Protein AF-A0A381V3Z9-F1 (afdb_monomer_lite)

Organism: NCBI:txid408172

InterPro domains:
  IPR055631 Protein of unknown function DUF7207 [PF23837] (1-84)

Radius of gyration: 12.01 Å; chains: 1; bounding box: 28×26×28 Å

Foldseek 3Di:
DLQVQLVCCVVPVDHPQVVNLVVLVVQCVVQPLNSVVVCVVVHDPVSLQVVLLSCVLVVNDDPPDDDPSNVRHHDPSSNVVNVVD

Secondary structure (DSSP, 8-state):
-HHHHHHHHHHH----HHHHHHHHHHHHHHHGGGHHHHHHHHS-GGGHHHHHHHHHHTT-S-SSS--HHHHSPP-HHHHHHHTT-

pLDDT: mean 87.97, std 4.41, range [74.94, 94.62]

Sequence (85 aa):
YIKRLLKRYQKS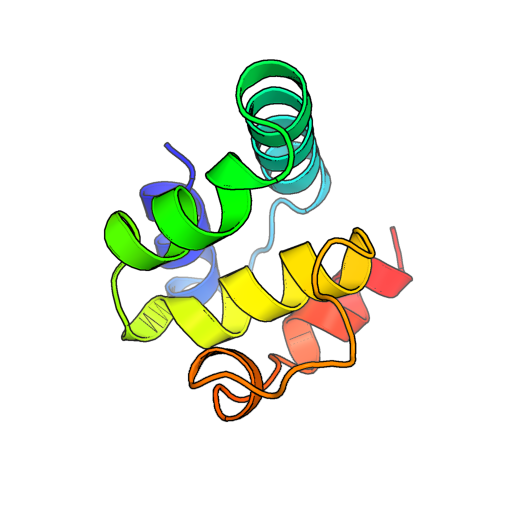GELKSHLLLNHFICIYNVFDDAATPLLFYKIDKELWSVLKTFLLFLGRIPEYPKTAIHDVPVDVECLGILNKV

Structure (mmCIF, N/CA/C/O backbone):
data_AF-A0A381V3Z9-F1
#
_entry.id   AF-A0A381V3Z9-F1
#
loop_
_atom_site.group_PDB
_atom_site.id
_atom_site.type_symbol
_atom_site.label_atom_id
_atom_site.label_alt_id
_atom_site.label_comp_id
_atom_site.label_asym_id
_atom_site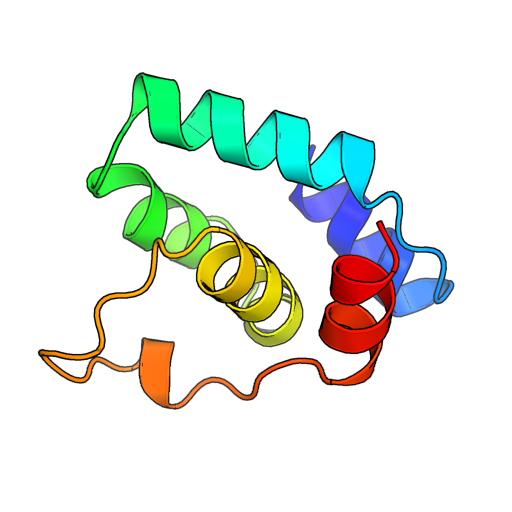.label_entity_id
_atom_site.label_seq_id
_atom_site.pdbx_PDB_ins_code
_atom_site.Cartn_x
_atom_site.Cartn_y
_atom_site.Cartn_z
_atom_site.occupancy
_atom_site.B_iso_or_equiv
_atom_site.auth_seq_id
_atom_site.auth_comp_id
_atom_site.auth_asym_id
_atom_site.auth_atom_id
_atom_site.pdbx_PDB_model_num
ATOM 1 N N . TYR A 1 1 ? 0.478 12.754 2.871 1.00 85.44 1 TYR A N 1
ATOM 2 C CA . TYR A 1 1 ? -0.971 12.629 3.153 1.00 85.44 1 TYR A CA 1
ATOM 3 C C . TYR A 1 1 ? -1.372 11.194 3.502 1.00 85.44 1 TYR A C 1
ATOM 5 O O . TYR A 1 1 ? -1.911 11.002 4.584 1.00 85.44 1 TYR A O 1
ATOM 13 N N . ILE A 1 2 ? -1.024 10.192 2.679 1.00 87.38 2 ILE A N 1
ATOM 14 C CA . ILE A 1 2 ? -1.278 8.753 2.936 1.00 87.38 2 ILE A CA 1
ATOM 15 C C . ILE A 1 2 ? -0.912 8.333 4.367 1.00 87.38 2 ILE A C 1
ATOM 17 O O . ILE A 1 2 ? -1.759 7.823 5.089 1.00 87.38 2 ILE A O 1
ATOM 21 N N . LYS A 1 3 ? 0.302 8.663 4.830 1.00 88.06 3 LYS A N 1
ATOM 22 C CA . LYS A 1 3 ? 0.765 8.392 6.205 1.00 88.06 3 LYS A CA 1
ATOM 23 C C . LYS A 1 3 ? -0.224 8.850 7.289 1.00 88.06 3 LYS A C 1
ATOM 25 O O . LYS A 1 3 ? -0.442 8.143 8.264 1.00 88.06 3 LYS A O 1
ATOM 30 N N . ARG A 1 4 ? -0.848 10.019 7.116 1.00 89.31 4 ARG A N 1
ATOM 31 C CA . ARG A 1 4 ? -1.833 10.564 8.063 1.00 89.31 4 ARG A CA 1
ATOM 32 C C . ARG A 1 4 ? -3.138 9.767 8.049 1.00 89.31 4 ARG A C 1
ATOM 34 O O . ARG A 1 4 ? -3.708 9.544 9.109 1.00 89.31 4 ARG A O 1
ATOM 41 N N . LEU A 1 5 ? -3.598 9.346 6.871 1.00 89.56 5 LEU A N 1
ATOM 42 C CA . LEU A 1 5 ? -4.800 8.521 6.735 1.00 89.56 5 LEU A CA 1
ATOM 43 C C . LEU A 1 5 ? -4.599 7.126 7.331 1.00 89.56 5 LEU A C 1
ATOM 45 O O . LEU A 1 5 ? -5.447 6.676 8.090 1.00 89.56 5 LEU A O 1
ATOM 49 N N . LEU A 1 6 ? -3.454 6.491 7.062 1.00 88.38 6 LEU A N 1
ATOM 50 C CA . LEU A 1 6 ? -3.118 5.187 7.638 1.00 88.38 6 LEU A CA 1
ATOM 51 C C . LEU A 1 6 ? -3.042 5.249 9.173 1.00 88.38 6 LEU A C 1
ATOM 53 O O . LEU A 1 6 ? -3.625 4.407 9.847 1.00 88.38 6 LEU A O 1
ATOM 57 N N . LYS A 1 7 ? -2.421 6.294 9.745 1.00 89.69 7 LYS A N 1
ATOM 58 C CA . LYS A 1 7 ? -2.417 6.499 11.209 1.00 89.69 7 LYS A CA 1
ATOM 59 C C . LYS A 1 7 ? -3.811 6.736 11.782 1.00 89.69 7 LYS A C 1
ATOM 61 O O . LYS A 1 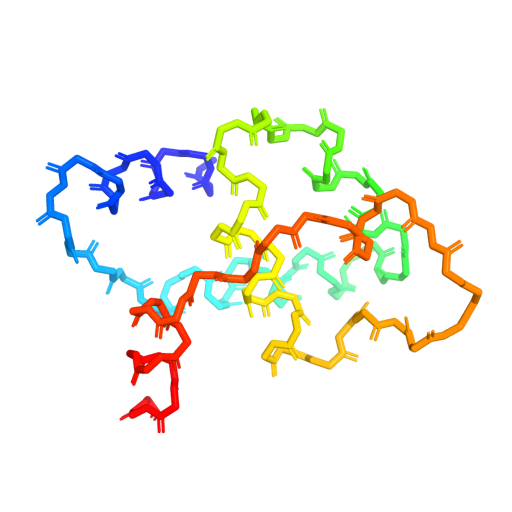7 ? -4.081 6.330 12.906 1.00 89.69 7 LYS A O 1
ATOM 66 N N . ARG A 1 8 ? -4.697 7.410 11.042 1.00 89.69 8 ARG A N 1
ATOM 67 C CA . ARG A 1 8 ? -6.090 7.582 11.466 1.00 89.69 8 ARG A CA 1
ATOM 68 C C . ARG A 1 8 ? -6.814 6.237 11.497 1.00 89.69 8 ARG A C 1
ATOM 70 O O . ARG A 1 8 ? -7.470 5.967 12.495 1.00 89.69 8 ARG A O 1
ATOM 77 N N . TYR A 1 9 ? -6.658 5.406 10.468 1.00 88.31 9 TYR A N 1
ATOM 78 C CA . TYR A 1 9 ? -7.228 4.056 10.453 1.00 88.31 9 TYR A CA 1
ATOM 79 C C . TYR A 1 9 ? -6.751 3.243 11.662 1.00 88.31 9 TYR A C 1
ATOM 81 O O . TYR A 1 9 ? -7.575 2.780 12.436 1.00 88.31 9 TYR A O 1
ATOM 89 N N . GLN A 1 10 ? -5.442 3.212 11.926 1.00 85.81 10 GLN A N 1
ATOM 90 C CA . GLN A 1 10 ? -4.889 2.491 13.078 1.00 85.81 10 GLN A CA 1
ATOM 91 C C . GLN A 1 10 ? -5.448 2.971 14.433 1.00 85.81 10 GLN A C 1
ATOM 93 O O . GLN A 1 10 ? -5.558 2.187 15.368 1.00 85.81 10 GLN A O 1
ATOM 98 N N . LYS A 1 11 ? -5.793 4.260 14.561 1.00 87.50 11 LYS A N 1
ATOM 99 C CA . LYS A 1 11 ? -6.334 4.835 15.805 1.00 87.50 11 LYS A CA 1
ATOM 100 C C . LYS A 1 11 ? -7.850 4.728 15.954 1.00 87.50 11 LYS A C 1
ATOM 102 O O . LYS A 1 11 ? -8.331 4.707 17.078 1.00 87.50 11 LYS A O 1
ATOM 107 N N . SER A 1 12 ? -8.594 4.781 14.852 1.00 86.19 12 SER A N 1
ATOM 108 C CA . SER A 1 12 ? -10.060 4.926 14.867 1.00 86.19 12 SER A CA 1
ATOM 109 C C . SER A 1 12 ? -10.813 3.745 14.260 1.00 86.19 12 SER A C 1
ATOM 111 O O . SER A 1 12 ? -12.028 3.694 14.387 1.00 86.19 12 SER A O 1
ATOM 113 N N . GLY A 1 13 ? -10.130 2.833 13.562 1.00 82.56 13 GLY A N 1
ATOM 114 C CA . GLY A 1 13 ? -10.747 1.761 12.774 1.00 82.56 13 GLY A CA 1
ATOM 115 C C . GLY A 1 13 ? -11.433 2.239 11.486 1.00 82.56 13 GLY A C 1
ATOM 116 O O . GLY A 1 13 ? -11.758 1.435 10.619 1.00 82.56 13 GLY A O 1
ATOM 117 N N . GLU A 1 14 ? -11.625 3.550 11.298 1.00 84.56 14 GLU A N 1
ATOM 118 C CA . GLU A 1 14 ? -12.269 4.097 10.103 1.00 84.56 14 GLU A CA 1
ATOM 119 C C . GLU A 1 14 ? -11.308 4.149 8.909 1.00 84.56 14 GLU A C 1
ATOM 121 O O . GLU A 1 14 ? -10.382 4.972 8.852 1.00 84.56 14 GLU A O 1
ATOM 126 N N . LEU A 1 15 ? -11.569 3.311 7.905 1.00 86.56 15 LEU A N 1
ATOM 127 C CA . LEU A 1 15 ? -10.814 3.285 6.658 1.00 86.56 15 LEU A CA 1
ATOM 128 C C . LEU A 1 15 ? -11.511 4.112 5.568 1.00 86.56 15 LEU A C 1
ATOM 130 O O . LEU A 1 15 ? -12.596 3.776 5.104 1.00 86.56 15 LEU A O 1
ATOM 134 N N . LYS A 1 16 ? -10.849 5.166 5.077 1.00 88.44 16 LYS A N 1
ATOM 135 C CA . LYS A 1 16 ? -11.275 5.884 3.859 1.00 88.44 16 LYS A CA 1
ATOM 136 C C . LYS A 1 16 ? -10.693 5.211 2.613 1.00 88.44 16 LYS A C 1
ATOM 138 O O . LYS A 1 16 ? -9.792 5.767 1.981 1.00 88.44 16 LYS A O 1
ATOM 143 N N . SER A 1 17 ? -11.189 4.014 2.298 1.00 89.06 17 SER A N 1
ATOM 144 C CA . SER A 1 17 ? -10.691 3.131 1.229 1.00 89.06 17 SER A CA 1
ATOM 145 C C . SER A 1 17 ? -10.558 3.840 -0.123 1.00 89.06 17 SER A C 1
ATOM 147 O O . SER A 1 17 ? -9.448 3.924 -0.639 1.00 89.06 17 SER A O 1
ATOM 149 N N . HIS A 1 18 ? -11.632 4.441 -0.648 1.00 90.00 18 HIS A N 1
ATOM 150 C CA . HIS A 1 18 ? -11.617 5.148 -1.941 1.00 90.00 18 HIS A CA 1
ATOM 151 C C . HIS A 1 18 ? -10.546 6.243 -2.017 1.00 90.00 18 HIS A C 1
ATOM 153 O O . HIS A 1 18 ? -9.838 6.372 -3.014 1.00 90.00 18 HIS A O 1
ATOM 159 N N . LEU A 1 19 ? -10.401 7.033 -0.948 1.00 91.62 19 LEU A N 1
ATOM 160 C CA . LEU A 1 19 ? -9.438 8.132 -0.913 1.00 91.62 19 LEU A CA 1
ATOM 161 C C . LEU A 1 19 ? -8.001 7.594 -0.932 1.00 91.62 19 LEU A C 1
ATOM 163 O O . LEU A 1 19 ? -7.159 8.107 -1.665 1.00 91.62 19 LEU A O 1
ATOM 167 N N . LEU A 1 20 ? -7.725 6.544 -0.150 1.00 91.69 20 LEU A N 1
ATOM 168 C CA . LEU A 1 20 ? -6.425 5.872 -0.135 1.00 91.69 20 LEU A CA 1
ATOM 169 C C . LEU A 1 20 ? -6.107 5.212 -1.480 1.00 91.69 20 LEU A C 1
ATOM 171 O O . LEU A 1 20 ? -5.012 5.429 -1.993 1.00 91.69 20 LEU A O 1
ATOM 175 N N . LEU A 1 21 ? -7.058 4.480 -2.067 1.00 91.88 21 LEU A N 1
ATOM 176 C CA . LEU A 1 21 ? -6.908 3.846 -3.378 1.00 91.88 21 LEU A CA 1
ATOM 177 C C . LEU A 1 21 ? -6.553 4.875 -4.450 1.00 91.88 21 LEU A C 1
ATOM 179 O O . LEU A 1 21 ? -5.551 4.699 -5.135 1.00 91.88 21 LEU A O 1
ATOM 183 N N . ASN A 1 22 ? -7.280 5.993 -4.522 1.00 92.69 22 ASN A N 1
ATOM 184 C CA . ASN A 1 22 ? -6.969 7.065 -5.470 1.00 92.69 22 ASN A CA 1
ATOM 185 C C . ASN A 1 22 ? -5.547 7.604 -5.287 1.00 92.69 22 ASN A C 1
ATOM 187 O O . ASN A 1 22 ? -4.827 7.804 -6.263 1.00 92.69 22 ASN A O 1
ATOM 191 N N . HIS A 1 23 ? -5.108 7.814 -4.043 1.00 92.50 23 HIS A N 1
ATOM 192 C CA . HIS A 1 23 ? -3.740 8.255 -3.791 1.00 92.50 23 HIS A CA 1
ATOM 193 C C . HIS A 1 23 ? -2.698 7.225 -4.235 1.00 92.50 23 HIS A C 1
ATOM 195 O O . HIS A 1 23 ? -1.693 7.619 -4.821 1.00 92.50 23 HIS A O 1
ATOM 201 N N . PHE A 1 24 ? -2.918 5.935 -3.971 1.00 92.69 24 PHE A N 1
ATOM 202 C CA . PHE A 1 24 ? -2.007 4.887 -4.425 1.00 92.69 24 PHE A CA 1
ATOM 203 C C . PHE A 1 24 ? -1.974 4.802 -5.950 1.00 92.69 24 PHE A C 1
ATOM 205 O O . PHE A 1 24 ? -0.887 4.844 -6.514 1.00 92.69 24 PHE A O 1
ATOM 212 N N . ILE A 1 25 ? -3.129 4.785 -6.617 1.00 91.88 25 ILE A N 1
ATOM 213 C CA . ILE A 1 25 ? -3.226 4.744 -8.083 1.00 91.88 25 ILE A CA 1
ATOM 214 C C . ILE A 1 25 ? -2.471 5.919 -8.710 1.00 91.88 25 ILE A C 1
ATOM 216 O O . ILE A 1 25 ? -1.658 5.704 -9.600 1.00 91.88 25 ILE A O 1
ATOM 220 N N . CYS A 1 26 ? -2.648 7.147 -8.212 1.00 93.56 26 CYS A N 1
ATOM 221 C CA . CYS A 1 26 ? -1.897 8.298 -8.721 1.00 93.56 26 CYS A CA 1
ATOM 222 C C . CYS A 1 26 ? -0.379 8.139 -8.554 1.00 93.56 26 CYS A C 1
ATOM 224 O O . CYS A 1 26 ? 0.372 8.531 -9.440 1.00 93.56 26 CYS A O 1
ATOM 226 N N . ILE A 1 27 ? 0.087 7.570 -7.438 1.00 92.44 27 ILE A N 1
ATOM 227 C CA . ILE A 1 27 ? 1.521 7.331 -7.220 1.00 92.44 27 ILE A CA 1
ATOM 228 C C . ILE A 1 27 ? 2.035 6.260 -8.185 1.00 92.44 27 ILE A C 1
ATOM 230 O O . ILE A 1 27 ? 3.074 6.471 -8.805 1.00 92.44 27 ILE A O 1
ATOM 234 N N . TYR A 1 28 ? 1.307 5.155 -8.356 1.00 93.31 28 TYR A N 1
ATOM 235 C CA . TYR A 1 28 ? 1.669 4.112 -9.320 1.00 93.31 28 TYR A CA 1
ATOM 236 C C . TYR A 1 28 ? 1.616 4.615 -10.762 1.00 93.31 28 TYR A C 1
ATOM 238 O O . TYR A 1 28 ? 2.460 4.244 -11.557 1.00 93.31 28 TYR A O 1
ATOM 246 N N . ASN A 1 29 ? 0.712 5.525 -11.110 1.00 93.06 29 ASN A N 1
ATOM 247 C CA . ASN A 1 29 ? 0.684 6.091 -12.459 1.00 93.06 29 ASN A CA 1
ATOM 248 C C . ASN A 1 29 ? 1.898 6.988 -12.759 1.00 93.06 29 ASN A C 1
ATOM 250 O O . ASN A 1 29 ? 2.235 7.175 -13.922 1.00 93.06 29 ASN A O 1
ATOM 254 N N . VAL A 1 30 ? 2.542 7.563 -11.735 1.00 94.62 30 VAL A N 1
ATOM 255 C CA . VAL A 1 30 ? 3.712 8.444 -11.906 1.00 94.62 30 VAL A CA 1
ATOM 256 C C . VAL A 1 30 ? 5.030 7.679 -11.788 1.00 94.62 30 VAL A C 1
ATOM 258 O O . VAL A 1 30 ? 5.970 7.968 -12.521 1.00 94.62 30 VAL A O 1
ATOM 261 N N . PHE A 1 31 ? 5.120 6.738 -10.847 1.00 91.94 31 PHE A N 1
ATOM 262 C CA . PHE A 1 31 ? 6.366 6.037 -10.511 1.00 91.94 31 PHE A CA 1
ATOM 263 C C . PHE A 1 31 ? 6.382 4.562 -10.924 1.00 91.94 31 PHE A C 1
ATOM 265 O O . PHE A 1 31 ? 7.428 3.928 -10.823 1.00 91.94 31 PHE A O 1
ATOM 272 N N . ASP A 1 32 ? 5.242 4.021 -11.348 1.00 89.62 32 ASP A N 1
ATOM 273 C CA . ASP A 1 32 ? 5.041 2.622 -11.729 1.00 89.62 32 ASP A CA 1
ATOM 274 C C . ASP A 1 32 ? 5.678 1.642 -10.730 1.00 89.62 32 ASP A C 1
ATOM 276 O O . ASP A 1 32 ? 5.434 1.757 -9.524 1.00 89.62 32 ASP A O 1
ATOM 280 N N . ASP A 1 33 ? 6.528 0.720 -11.177 1.00 86.25 33 ASP A N 1
ATOM 281 C CA . ASP A 1 33 ? 7.176 -0.276 -10.317 1.00 86.25 33 ASP A CA 1
ATOM 282 C C . ASP A 1 33 ? 8.070 0.335 -9.225 1.00 86.25 33 ASP A C 1
ATOM 284 O O . ASP A 1 33 ? 8.252 -0.255 -8.153 1.00 86.25 33 ASP A O 1
ATOM 288 N N . ALA A 1 34 ? 8.580 1.554 -9.430 1.00 88.88 34 ALA A N 1
ATOM 289 C CA . ALA A 1 34 ? 9.370 2.258 -8.423 1.00 88.88 34 ALA A CA 1
ATOM 290 C C . ALA A 1 34 ? 8.514 2.795 -7.258 1.00 88.88 34 ALA A C 1
ATOM 292 O O . ALA A 1 34 ? 9.057 3.142 -6.203 1.00 88.88 34 ALA A O 1
ATOM 293 N N . ALA A 1 35 ? 7.183 2.833 -7.395 1.00 91.88 35 ALA A N 1
ATOM 294 C CA . ALA A 1 35 ? 6.280 3.262 -6.329 1.00 91.88 35 ALA A CA 1
ATOM 295 C C . ALA A 1 35 ? 6.351 2.342 -5.103 1.00 91.88 35 ALA A C 1
ATOM 297 O O . ALA A 1 35 ? 6.370 2.828 -3.972 1.00 91.88 35 ALA A O 1
ATOM 298 N N . THR A 1 36 ? 6.421 1.023 -5.308 1.00 89.38 36 THR A N 1
ATOM 299 C CA . THR A 1 36 ? 6.438 0.028 -4.2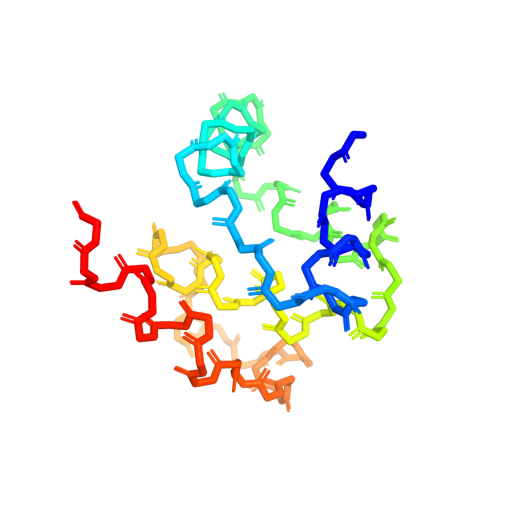25 1.00 89.38 36 THR A CA 1
ATOM 300 C C . THR A 1 36 ? 7.592 0.268 -3.238 1.00 89.38 36 THR A C 1
ATOM 302 O O . THR A 1 36 ? 7.314 0.541 -2.065 1.00 89.38 36 THR A O 1
ATOM 305 N N . PRO A 1 37 ? 8.878 0.244 -3.651 1.00 89.19 37 PRO A N 1
ATOM 306 C CA . PRO A 1 37 ? 9.988 0.491 -2.730 1.00 89.19 37 PRO A CA 1
ATOM 307 C C . PRO A 1 37 ? 9.949 1.904 -2.130 1.00 89.19 37 PRO A C 1
ATOM 309 O O . PRO A 1 37 ? 10.264 2.074 -0.952 1.00 89.19 37 PRO A O 1
ATOM 312 N N . LEU A 1 38 ? 9.499 2.911 -2.889 1.00 90.75 38 LEU A N 1
ATOM 313 C CA . LEU A 1 38 ? 9.348 4.281 -2.395 1.00 90.75 38 LEU A CA 1
ATOM 314 C C . LEU A 1 38 ? 8.334 4.370 -1.244 1.00 90.75 38 LEU A C 1
ATOM 316 O O . LEU A 1 38 ? 8.594 5.034 -0.238 1.00 90.75 38 LEU A O 1
ATOM 320 N N . LEU A 1 39 ? 7.186 3.701 -1.373 1.00 90.94 39 LEU A N 1
ATOM 321 C CA . LEU A 1 39 ? 6.145 3.675 -0.349 1.00 90.94 39 LEU A CA 1
ATOM 322 C C . LEU A 1 39 ? 6.644 2.986 0.923 1.00 90.94 39 LEU A C 1
ATOM 324 O O . LEU A 1 39 ? 6.494 3.551 2.007 1.00 90.94 39 LEU A O 1
ATOM 328 N N . PHE A 1 40 ? 7.300 1.829 0.805 1.00 88.81 40 PHE A N 1
ATOM 329 C CA . PHE A 1 40 ? 7.873 1.131 1.963 1.00 88.81 40 PHE A CA 1
ATOM 330 C C . PHE A 1 40 ? 8.994 1.925 2.639 1.00 88.81 40 PHE A C 1
ATOM 332 O O . PHE A 1 40 ? 9.096 1.910 3.864 1.00 88.81 40 PHE A O 1
ATOM 339 N N . TYR A 1 41 ? 9.791 2.675 1.875 1.00 90.19 41 TYR A N 1
ATOM 340 C CA . TYR A 1 41 ? 10.827 3.544 2.430 1.00 90.19 41 TYR A CA 1
ATOM 341 C C . TYR A 1 41 ? 10.252 4.770 3.161 1.00 90.19 41 TYR A C 1
ATOM 343 O O . TYR A 1 41 ? 10.783 5.200 4.183 1.00 90.19 41 TYR A O 1
ATOM 351 N N . LYS A 1 42 ? 9.166 5.364 2.648 1.00 89.88 42 LYS A N 1
ATOM 352 C CA . LYS A 1 42 ? 8.573 6.596 3.203 1.00 89.88 42 LYS A CA 1
ATOM 353 C C . LYS A 1 42 ? 7.589 6.354 4.354 1.00 89.88 42 LYS A C 1
ATOM 355 O O . LYS A 1 42 ? 7.326 7.282 5.128 1.00 89.88 42 LYS A O 1
ATOM 360 N N . ILE A 1 43 ? 6.989 5.168 4.440 1.00 91.06 43 ILE A N 1
ATOM 361 C CA . ILE A 1 43 ? 5.987 4.815 5.452 1.00 91.06 43 ILE A CA 1
ATOM 362 C C . ILE A 1 43 ? 6.651 4.114 6.645 1.00 91.06 43 ILE A C 1
ATOM 364 O O . ILE A 1 43 ? 7.574 3.322 6.484 1.00 91.06 43 ILE A O 1
ATOM 368 N N . ASP A 1 44 ? 6.164 4.408 7.855 1.00 90.50 44 ASP A N 1
ATOM 369 C CA . ASP A 1 44 ? 6.666 3.799 9.093 1.00 90.50 44 ASP A CA 1
ATOM 370 C C . ASP A 1 44 ? 6.355 2.291 9.125 1.00 90.50 44 ASP A C 1
ATOM 372 O O . ASP A 1 44 ? 5.276 1.877 8.694 1.00 90.50 44 ASP A O 1
ATOM 376 N N . LYS A 1 45 ? 7.260 1.487 9.703 1.00 87.94 45 LYS A N 1
ATOM 377 C CA . LYS A 1 45 ? 7.142 0.016 9.782 1.00 87.94 45 LYS A CA 1
ATOM 378 C C . LYS A 1 45 ? 5.828 -0.472 10.395 1.00 87.94 45 LYS A C 1
ATOM 380 O O . LYS A 1 45 ? 5.274 -1.469 9.950 1.00 87.94 45 LYS A O 1
ATOM 385 N N . GLU A 1 46 ? 5.297 0.262 11.367 1.00 88.88 46 GLU A N 1
ATOM 386 C CA . GLU A 1 46 ? 4.020 -0.038 12.034 1.00 88.88 46 GLU A CA 1
ATOM 387 C C . GLU A 1 46 ? 2.823 -0.048 11.070 1.00 88.88 46 GLU A C 1
ATOM 389 O O . GLU A 1 46 ? 1.828 -0.723 11.312 1.00 88.88 46 GLU A O 1
ATOM 394 N N . LEU A 1 47 ? 2.916 0.690 9.961 1.00 90.25 47 LEU A N 1
ATOM 395 C CA . LEU A 1 47 ? 1.852 0.830 8.966 1.00 90.25 47 LEU A CA 1
ATOM 396 C C . LEU A 1 47 ? 2.090 -0.045 7.731 1.00 90.25 47 LEU A C 1
ATOM 398 O O . LEU A 1 47 ? 1.297 0.001 6.789 1.00 90.25 47 LEU A O 1
ATOM 402 N N . TRP A 1 48 ? 3.174 -0.826 7.707 1.00 91.75 48 TRP A N 1
ATOM 403 C CA . TRP A 1 48 ? 3.509 -1.678 6.569 1.00 91.75 48 TRP A CA 1
ATOM 404 C C . TRP A 1 48 ? 2.472 -2.773 6.341 1.00 91.75 48 TRP A C 1
ATOM 406 O O . TRP A 1 48 ? 2.203 -3.086 5.188 1.00 91.75 48 TRP A O 1
ATOM 416 N N . SER A 1 49 ? 1.851 -3.297 7.401 1.00 91.31 49 SER A N 1
ATOM 417 C CA . SER A 1 49 ? 0.774 -4.292 7.289 1.00 91.31 49 SER A CA 1
ATOM 418 C C . SER A 1 49 ? -0.416 -3.747 6.488 1.00 91.31 49 SER A C 1
ATOM 420 O O . SER A 1 49 ? -0.827 -4.311 5.468 1.00 91.31 49 SER A O 1
ATOM 422 N N . VAL A 1 50 ? -0.894 -2.557 6.865 1.00 91.69 50 VAL A N 1
ATOM 423 C CA . VAL A 1 50 ? -1.995 -1.882 6.168 1.00 91.69 50 VAL A CA 1
ATOM 424 C C . VAL A 1 50 ? -1.587 -1.527 4.739 1.00 91.69 50 VAL A C 1
ATOM 426 O O . VAL A 1 50 ? -2.317 -1.827 3.800 1.00 91.69 50 VAL A O 1
ATOM 429 N N . LEU A 1 51 ? -0.399 -0.940 4.549 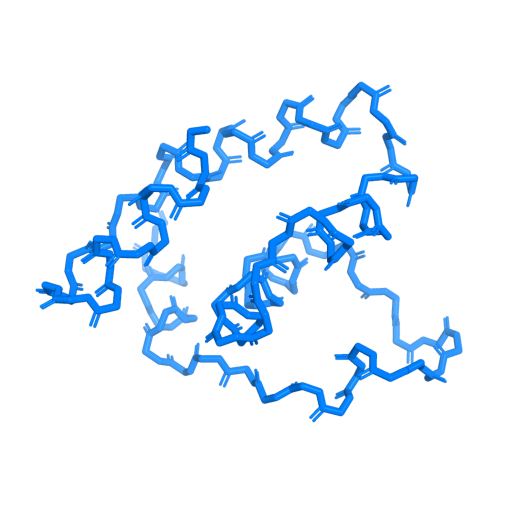1.00 91.94 51 LEU A N 1
ATOM 430 C CA . LEU A 1 51 ? 0.120 -0.589 3.225 1.00 91.94 51 LEU A CA 1
ATOM 431 C C . LEU A 1 51 ? 0.192 -1.812 2.304 1.00 91.94 51 LEU A C 1
ATOM 433 O O . LEU A 1 51 ? -0.334 -1.765 1.196 1.00 91.94 51 LEU A O 1
ATOM 437 N N . LYS A 1 52 ? 0.801 -2.909 2.768 1.00 91.06 52 LYS A N 1
ATOM 438 C CA . LYS A 1 52 ? 0.917 -4.160 2.014 1.00 91.06 52 LYS A CA 1
ATOM 439 C C . LYS A 1 52 ? -0.448 -4.655 1.561 1.00 91.06 52 LYS A C 1
ATOM 441 O O . LYS A 1 52 ? -0.580 -5.081 0.422 1.00 91.06 52 LYS A O 1
ATOM 446 N N . THR A 1 53 ? -1.453 -4.555 2.423 1.00 92.38 53 THR A N 1
ATOM 447 C CA . THR A 1 53 ? -2.825 -4.969 2.116 1.00 92.38 53 THR A CA 1
ATOM 448 C C . THR A 1 53 ? -3.403 -4.199 0.927 1.00 92.38 53 THR A C 1
ATOM 450 O O . THR A 1 53 ? -3.949 -4.808 0.013 1.00 92.38 53 THR A O 1
ATOM 453 N N . PHE A 1 54 ? -3.207 -2.877 0.875 1.00 91.56 54 PHE A N 1
ATOM 454 C CA . PHE A 1 54 ? -3.613 -2.066 -0.279 1.00 91.56 54 PHE A CA 1
ATOM 455 C C . PHE A 1 54 ? -2.866 -2.447 -1.558 1.00 91.56 54 PHE A C 1
ATOM 457 O O . PHE A 1 54 ? -3.468 -2.525 -2.624 1.00 91.56 54 PHE A O 1
ATOM 464 N N . LEU A 1 55 ? -1.555 -2.674 -1.468 1.00 90.75 55 LEU A N 1
ATOM 465 C CA . LEU A 1 55 ? -0.746 -3.029 -2.636 1.00 90.75 55 LEU A CA 1
ATOM 466 C C . LEU A 1 55 ? -1.077 -4.427 -3.164 1.00 90.75 55 LEU A C 1
ATOM 468 O O . LEU A 1 55 ? -1.095 -4.631 -4.376 1.00 90.75 55 LEU A O 1
ATOM 472 N N . LEU A 1 56 ? -1.370 -5.363 -2.259 1.00 90.06 56 LEU A N 1
ATOM 473 C CA . LEU A 1 56 ? -1.859 -6.697 -2.585 1.00 90.06 56 LEU A CA 1
ATOM 474 C C . LEU A 1 56 ? -3.215 -6.613 -3.292 1.00 90.06 56 LEU A C 1
ATOM 476 O O . LEU A 1 56 ? -3.381 -7.211 -4.347 1.00 90.06 56 LEU A O 1
ATOM 480 N N . PHE A 1 57 ? -4.146 -5.816 -2.757 1.00 90.94 57 PHE A N 1
ATOM 481 C CA . PHE A 1 57 ? -5.453 -5.577 -3.373 1.00 90.94 57 PHE A CA 1
ATOM 482 C C . PHE A 1 57 ? -5.339 -4.963 -4.779 1.00 90.94 57 PHE A C 1
ATOM 484 O O . PHE A 1 57 ? -6.078 -5.336 -5.680 1.00 90.94 57 PHE A O 1
ATOM 491 N N . LEU A 1 58 ? -4.377 -4.060 -4.994 1.00 89.44 58 LEU A N 1
ATOM 492 C CA . LEU A 1 58 ? -4.099 -3.464 -6.306 1.00 89.44 58 LEU A CA 1
ATOM 493 C C . LEU A 1 58 ? -3.323 -4.389 -7.265 1.00 89.44 58 LEU A C 1
ATOM 495 O O . LEU A 1 58 ? -3.035 -3.976 -8.387 1.00 89.44 58 LEU A O 1
ATOM 499 N N . GLY A 1 59 ? -2.933 -5.595 -6.838 1.00 88.12 59 GLY A N 1
ATOM 500 C CA . GLY A 1 59 ? -2.138 -6.520 -7.653 1.00 88.12 59 GLY A CA 1
ATOM 501 C C . GLY A 1 59 ? -0.716 -6.026 -7.948 1.00 88.12 59 GLY A C 1
ATOM 502 O O . GLY A 1 59 ? -0.132 -6.395 -8.960 1.00 88.12 59 GLY A O 1
ATOM 503 N N . ARG A 1 60 ? -0.152 -5.161 -7.092 1.00 87.00 60 ARG A N 1
ATOM 504 C CA . ARG A 1 60 ? 1.172 -4.532 -7.289 1.00 87.00 60 ARG A CA 1
ATOM 505 C C . ARG A 1 60 ? 2.312 -5.224 -6.539 1.00 87.00 60 ARG A C 1
ATOM 507 O O . ARG A 1 60 ? 3.444 -4.746 -6.570 1.00 87.00 60 ARG A O 1
ATOM 514 N N . ILE A 1 61 ? 2.028 -6.329 -5.849 1.00 83.12 61 ILE A N 1
ATOM 515 C CA . ILE A 1 61 ? 3.043 -7.165 -5.199 1.00 83.12 61 ILE A CA 1
ATOM 516 C C . ILE A 1 61 ? 3.247 -8.415 -6.063 1.00 83.12 61 ILE A C 1
ATOM 518 O O . ILE A 1 61 ? 2.321 -9.220 -6.153 1.00 83.12 61 ILE A O 1
ATOM 522 N N . PRO A 1 62 ? 4.423 -8.593 -6.692 1.00 76.62 62 PRO A N 1
ATOM 523 C CA . PRO A 1 62 ? 4.718 -9.812 -7.434 1.00 76.62 62 PRO A CA 1
ATOM 524 C C . PRO A 1 62 ? 4.888 -10.985 -6.462 1.00 76.62 62 PRO A C 1
ATOM 526 O O . PRO A 1 62 ? 5.462 -10.802 -5.395 1.00 76.62 62 PRO A O 1
ATOM 529 N N . GLU A 1 63 ? 4.439 -12.188 -6.828 1.00 74.94 63 GLU A N 1
ATOM 530 C CA . GLU A 1 63 ? 4.610 -13.391 -5.988 1.00 74.94 63 GLU A CA 1
ATOM 531 C C . GLU A 1 63 ? 6.085 -13.807 -5.836 1.00 74.94 63 GLU A C 1
ATOM 533 O O . GLU A 1 63 ? 6.467 -14.449 -4.853 1.00 74.94 63 GLU A O 1
ATOM 538 N N . TYR A 1 64 ? 6.916 -13.436 -6.816 1.00 76.69 64 TYR A N 1
ATOM 539 C CA . TYR A 1 64 ? 8.338 -13.751 -6.879 1.00 76.69 64 TYR A CA 1
ATOM 540 C C . TYR A 1 64 ? 9.147 -12.593 -7.491 1.00 76.69 64 TYR A C 1
ATOM 542 O O . TYR A 1 64 ? 8.658 -11.929 -8.405 1.00 76.69 64 TYR A O 1
ATOM 550 N N . PRO A 1 65 ? 10.404 -12.375 -7.057 1.00 80.81 65 PRO A N 1
ATOM 551 C CA . PRO A 1 65 ? 11.097 -13.067 -5.969 1.00 80.81 65 PRO A CA 1
ATOM 552 C C . PRO A 1 65 ? 10.584 -12.638 -4.586 1.00 80.81 65 PRO A C 1
ATOM 554 O O . PRO A 1 65 ? 10.220 -11.482 -4.366 1.00 80.81 65 PRO A O 1
ATOM 557 N N . LYS A 1 66 ? 10.606 -13.571 -3.627 1.00 75.75 66 LYS A N 1
ATOM 558 C CA . LYS A 1 66 ? 10.252 -13.265 -2.238 1.00 75.75 66 LYS A CA 1
ATOM 559 C C . LYS A 1 66 ? 11.268 -12.286 -1.655 1.00 75.75 66 LYS A C 1
ATOM 561 O O . LYS A 1 66 ? 12.465 -12.551 -1.608 1.00 75.75 66 LYS A O 1
ATOM 566 N N . THR A 1 67 ? 10.764 -11.147 -1.212 1.00 80.88 67 THR A N 1
ATOM 567 C CA . THR A 1 67 ? 11.512 -10.081 -0.532 1.00 80.88 67 THR A CA 1
ATOM 568 C C . THR A 1 67 ? 11.000 -9.915 0.894 1.00 80.88 67 THR A C 1
ATOM 570 O O . THR A 1 67 ? 9.931 -10.421 1.218 1.00 80.88 67 THR A O 1
ATOM 573 N N . ALA A 1 68 ? 11.681 -9.121 1.726 1.00 77.94 68 ALA A N 1
ATOM 574 C CA . ALA A 1 68 ? 11.251 -8.835 3.104 1.00 77.94 68 ALA A CA 1
ATOM 575 C C . ALA A 1 68 ? 9.825 -8.244 3.215 1.00 77.94 68 ALA A C 1
ATOM 577 O O . ALA A 1 68 ? 9.200 -8.292 4.270 1.00 77.94 68 ALA A O 1
ATOM 578 N N . ILE A 1 69 ? 9.280 -7.698 2.120 1.00 78.38 69 ILE A N 1
ATOM 579 C CA . ILE A 1 69 ? 7.889 -7.226 2.036 1.00 78.38 69 ILE A CA 1
ATOM 580 C C . ILE A 1 69 ? 6.897 -8.403 2.140 1.00 78.38 69 ILE A C 1
ATOM 582 O O . ILE A 1 69 ? 5.783 -8.256 2.647 1.00 78.38 69 ILE A O 1
ATOM 586 N N . HIS A 1 70 ? 7.293 -9.595 1.694 1.00 80.06 70 HIS A N 1
ATOM 587 C CA . HIS A 1 70 ? 6.468 -10.801 1.745 1.00 80.06 70 HIS A CA 1
ATOM 588 C C . HIS A 1 70 ? 6.273 -11.310 3.174 1.00 80.06 70 HIS A C 1
ATOM 590 O O . HIS A 1 70 ? 5.203 -11.837 3.465 1.00 80.06 70 HIS A O 1
ATOM 596 N N . ASP A 1 71 ? 7.224 -11.045 4.068 1.00 83.50 71 ASP A N 1
ATOM 597 C CA . ASP A 1 71 ? 7.154 -11.448 5.477 1.00 83.50 71 ASP A CA 1
ATOM 598 C C . ASP A 1 71 ? 6.261 -10.526 6.320 1.00 83.50 71 ASP A C 1
ATOM 600 O O . ASP A 1 71 ? 5.829 -10.890 7.413 1.00 83.50 71 ASP A O 1
ATOM 604 N N . VAL A 1 72 ? 5.949 -9.324 5.821 1.00 86.31 72 VAL A N 1
ATOM 605 C CA . VAL A 1 72 ? 5.041 -8.398 6.509 1.00 86.31 72 VAL A CA 1
ATOM 606 C C . VAL A 1 72 ? 3.632 -9.011 6.552 1.00 86.31 72 VAL A C 1
ATOM 608 O O . VAL A 1 72 ? 3.121 -9.408 5.503 1.00 86.31 72 VAL A O 1
ATOM 611 N N . PRO A 1 73 ? 2.963 -9.085 7.714 1.00 87.62 73 PRO A N 1
ATOM 612 C CA . PRO A 1 73 ? 1.611 -9.629 7.787 1.00 87.62 73 PRO A CA 1
ATOM 613 C C . PRO A 1 73 ? 0.627 -8.759 6.998 1.00 87.62 73 PRO A C 1
ATOM 615 O O . PRO A 1 73 ? 0.817 -7.552 6.868 1.00 87.62 73 PRO A O 1
ATOM 618 N N . VAL A 1 74 ? -0.415 -9.382 6.451 1.00 87.81 74 VAL A N 1
ATOM 619 C CA . VAL A 1 74 ? -1.526 -8.675 5.800 1.00 87.81 74 VAL A CA 1
ATOM 620 C C . VAL A 1 74 ? -2.578 -8.356 6.858 1.00 87.81 74 VAL A C 1
ATOM 622 O O . VAL A 1 74 ? -2.881 -9.191 7.710 1.00 87.81 74 VAL A O 1
ATOM 625 N N . ASP A 1 75 ? -3.138 -7.153 6.800 1.00 89.56 75 ASP A N 1
ATOM 626 C CA . ASP A 1 75 ? -4.229 -6.726 7.667 1.00 89.56 75 ASP A CA 1
ATOM 627 C C . ASP A 1 75 ? -5.549 -7.292 7.126 1.00 89.56 75 ASP A C 1
ATOM 629 O O . ASP A 1 75 ? -6.075 -6.849 6.101 1.00 89.56 75 ASP A O 1
ATOM 633 N N . VAL A 1 76 ? -6.064 -8.315 7.808 1.00 87.62 76 VAL A N 1
ATOM 634 C CA . VAL A 1 76 ? -7.270 -9.045 7.397 1.00 87.62 76 VAL A CA 1
ATOM 635 C C . VAL A 1 76 ? -8.523 -8.172 7.504 1.00 87.62 76 VAL A C 1
ATOM 637 O O . VAL A 1 76 ? -9.416 -8.289 6.665 1.00 87.62 76 VAL A O 1
ATOM 640 N N . GLU A 1 77 ? -8.590 -7.268 8.486 1.00 87.38 77 GLU A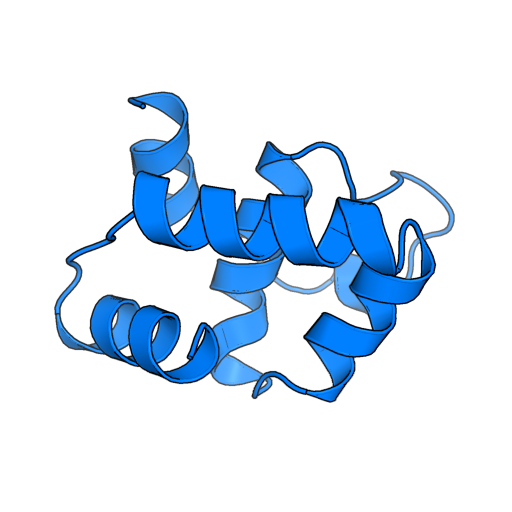 N 1
ATOM 641 C CA . GLU A 1 77 ? -9.724 -6.350 8.643 1.00 87.38 77 GLU A CA 1
ATOM 642 C C . GLU A 1 77 ? -9.756 -5.343 7.494 1.00 87.38 77 GLU A C 1
ATOM 644 O O . GLU A 1 77 ? -10.787 -5.166 6.840 1.00 87.38 77 GLU A O 1
ATOM 649 N N . CYS A 1 78 ? -8.599 -4.753 7.184 1.00 87.44 78 CYS A N 1
ATOM 650 C CA . CYS A 1 78 ? -8.444 -3.840 6.058 1.00 87.44 78 CYS A CA 1
ATOM 651 C C . CYS A 1 78 ? -8.803 -4.534 4.737 1.00 87.44 78 CYS A C 1
ATOM 653 O O . CYS A 1 78 ? -9.571 -3.990 3.943 1.00 87.44 78 CYS A O 1
ATOM 655 N N . LEU A 1 79 ? -8.315 -5.761 4.522 1.00 88.31 79 LEU A N 1
ATOM 656 C CA . LEU A 1 79 ? -8.626 -6.544 3.326 1.00 88.31 79 LEU A CA 1
ATOM 657 C C . LEU A 1 79 ? -10.129 -6.832 3.214 1.00 88.31 79 LEU A C 1
ATOM 659 O O . LEU A 1 79 ? -10.709 -6.710 2.136 1.00 88.31 79 LEU A O 1
ATOM 663 N N . GLY A 1 80 ? -10.775 -7.166 4.333 1.00 88.06 80 GLY A N 1
ATOM 664 C CA . GLY A 1 80 ? -12.217 -7.384 4.400 1.00 88.06 80 GLY A CA 1
ATOM 665 C C . GLY A 1 80 ? -13.033 -6.132 4.073 1.00 88.06 80 GLY A C 1
ATOM 666 O O . GLY A 1 80 ? -14.094 -6.247 3.463 1.00 88.06 80 GLY A O 1
ATOM 667 N N . ILE A 1 81 ? -12.550 -4.942 4.443 1.00 87.12 81 ILE A N 1
ATOM 668 C CA . ILE A 1 81 ? -13.168 -3.669 4.047 1.00 87.12 81 ILE A CA 1
ATOM 669 C C . ILE A 1 81 ? -12.955 -3.421 2.553 1.00 87.12 81 ILE A C 1
ATOM 671 O O . ILE A 1 81 ? -13.905 -3.054 1.871 1.00 87.12 81 ILE A O 1
ATOM 675 N N . LEU A 1 82 ? -11.744 -3.640 2.034 1.00 87.81 82 LEU A N 1
ATOM 676 C CA . LEU A 1 82 ? -11.417 -3.408 0.623 1.00 87.81 82 LEU A CA 1
ATOM 677 C C . LEU A 1 82 ? -12.202 -4.313 -0.329 1.00 87.81 82 LEU A C 1
ATOM 679 O O . LEU A 1 82 ? -12.668 -3.832 -1.351 1.00 87.81 82 LEU A O 1
ATOM 683 N N . ASN A 1 83 ? -12.424 -5.578 0.027 1.00 86.94 83 ASN A N 1
ATOM 684 C CA . ASN A 1 83 ? -13.222 -6.508 -0.782 1.00 86.94 83 ASN A CA 1
ATOM 685 C C . ASN A 1 83 ? -14.730 -6.195 -0.794 1.00 86.94 83 ASN A C 1
ATOM 687 O O . ASN A 1 83 ? -15.474 -6.828 -1.540 1.00 86.94 83 ASN A O 1
ATOM 691 N N . LYS A 1 84 ? -15.199 -5.274 0.057 1.00 86.50 84 LYS A N 1
ATOM 692 C CA . LYS A 1 84 ? -16.597 -4.810 0.090 1.00 86.50 84 LYS A CA 1
ATOM 693 C C . LYS A 1 84 ? -16.816 -3.510 -0.691 1.00 86.50 84 LYS A C 1
ATOM 695 O O . LYS A 1 84 ? -17.957 -3.058 -0.763 1.00 86.50 84 LYS A O 1
ATOM 700 N N . VAL A 1 85 ? -15.738 -2.893 -1.179 1.00 77.25 85 VAL A N 1
ATOM 701 C CA . VAL A 1 85 ? -15.751 -1.669 -1.997 1.00 77.25 85 VAL A CA 1
ATOM 702 C C . VAL A 1 85 ? -15.993 -2.036 -3.451 1.00 77.25 85 VAL A C 1
ATOM 704 O O . VAL A 1 85 ? -16.793 -1.318 -4.087 1.00 77.25 85 VAL A O 1
#